Protein AF-A0A530YYL8-F1 (afdb_monomer)

Radius of gyration: 26.64 Å; Cα contacts (8 Å, |Δi|>4): 121; chains: 1; bounding box: 96×26×37 Å

Secondary structure (DSSP, 8-state):
------------SSSSSHHHHHHHHTT---HHHHHHHHHHHHHHHHHHHHHHHS-HHHHHHHHHHHHHHHHHHS-TTTSPPP--GGGGTTTS-HHHHHHHHHHHHHHHHTHHHHHHHHHTTSS-HHHHHHHHHHHSTTS-HHHHHHHHHHHHHH--

Structure (mmCIF, N/CA/C/O backbone):
data_AF-A0A530YYL8-F1
#
_entry.id   AF-A0A530YYL8-F1
#
loop_
_atom_site.group_PDB
_atom_site.id
_atom_site.type_symbol
_atom_site.label_atom_id
_atom_site.label_alt_id
_atom_site.label_comp_id
_atom_site.label_asym_id
_atom_site.label_entity_id
_atom_site.label_seq_id
_atom_site.pdbx_PDB_ins_code
_atom_site.Cartn_x
_atom_site.Cartn_y
_atom_site.Cartn_z
_atom_site.occupancy
_atom_site.B_iso_or_equiv
_atom_site.auth_seq_id
_atom_site.auth_comp_id
_atom_site.auth_asym_id
_atom_site.auth_atom_id
_atom_site.pdbx_PDB_model_num
ATOM 1 N N . MET A 1 1 ? -76.621 -14.201 10.740 1.00 34.31 1 MET A N 1
ATOM 2 C CA . MET A 1 1 ? -77.167 -15.247 9.847 1.00 34.31 1 MET A CA 1
ATOM 3 C C . MET A 1 1 ? -77.050 -14.742 8.416 1.00 34.31 1 MET A C 1
ATOM 5 O O . MET A 1 1 ? -77.541 -13.658 8.154 1.00 34.31 1 MET A O 1
ATOM 9 N N . LEU A 1 2 ? -76.140 -15.350 7.640 1.00 31.95 2 LEU A N 1
ATOM 10 C CA . L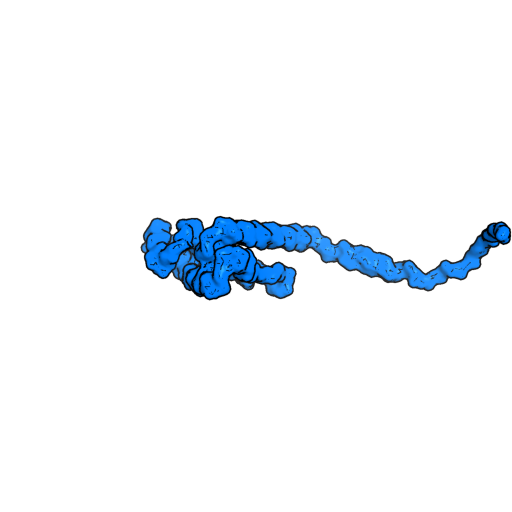EU A 1 2 ? -76.414 -16.129 6.407 1.00 31.95 2 LEU A CA 1
ATOM 11 C C . LEU A 1 2 ? -76.591 -15.216 5.170 1.00 31.95 2 LEU A C 1
ATOM 13 O O . LEU A 1 2 ? -77.602 -14.542 5.075 1.00 31.95 2 LEU A O 1
ATOM 17 N N . VAL A 1 3 ? -75.552 -14.935 4.365 1.00 32.12 3 VAL A N 1
ATOM 18 C CA . VAL A 1 3 ? -74.809 -15.757 3.366 1.00 32.12 3 VAL A CA 1
ATOM 19 C C . VAL A 1 3 ? -75.484 -15.795 1.980 1.00 32.12 3 VAL A C 1
ATOM 21 O O . VAL A 1 3 ? -76.662 -16.104 1.869 1.00 32.12 3 VAL A O 1
ATOM 24 N N . ASN A 1 4 ? -74.628 -15.596 0.965 1.00 32.34 4 ASN A N 1
ATOM 25 C CA . ASN A 1 4 ? -74.726 -15.829 -0.488 1.00 32.34 4 ASN A CA 1
ATOM 26 C C . ASN A 1 4 ? -75.408 -14.759 -1.357 1.00 32.34 4 ASN A C 1
ATOM 28 O O . ASN A 1 4 ? -76.562 -14.434 -1.132 1.00 32.34 4 ASN A O 1
ATOM 32 N N . ALA A 1 5 ? -74.757 -14.099 -2.327 1.00 35.56 5 ALA A N 1
ATOM 33 C CA . ALA A 1 5 ? -73.710 -14.415 -3.329 1.00 35.56 5 ALA A CA 1
ATOM 34 C C . ALA A 1 5 ? -74.276 -14.665 -4.736 1.00 35.56 5 ALA A C 1
ATOM 36 O O . ALA A 1 5 ? -75.276 -15.359 -4.900 1.00 35.56 5 ALA A O 1
ATOM 37 N N . SER A 1 6 ? -73.485 -14.197 -5.715 1.00 33.34 6 SER A N 1
ATOM 38 C CA . SER A 1 6 ? -73.509 -14.421 -7.179 1.00 33.34 6 SER A CA 1
ATOM 39 C C . SER A 1 6 ? -74.182 -13.304 -7.996 1.00 33.34 6 SER A C 1
ATOM 41 O O . SER A 1 6 ? -75.282 -12.897 -7.659 1.00 33.34 6 SER A O 1
ATOM 43 N N . ALA A 1 7 ? -73.666 -12.786 -9.117 1.00 35.22 7 ALA A N 1
ATOM 44 C CA . ALA A 1 7 ? -72.354 -12.791 -9.781 1.00 35.22 7 ALA A CA 1
ATOM 45 C C . ALA A 1 7 ? -72.444 -11.840 -11.014 1.00 35.22 7 ALA A C 1
ATOM 47 O O . ALA A 1 7 ? -73.347 -12.044 -11.812 1.00 35.22 7 ALA A O 1
ATOM 48 N N . HIS A 1 8 ? -71.512 -10.868 -11.139 1.00 33.84 8 HIS A N 1
ATOM 49 C CA . HIS A 1 8 ? -70.853 -10.246 -12.335 1.00 33.84 8 HIS A CA 1
ATOM 50 C C . HIS A 1 8 ? -71.626 -9.834 -13.628 1.00 33.84 8 HIS A C 1
ATOM 52 O O . HIS A 1 8 ? -72.731 -10.307 -13.845 1.00 33.84 8 HIS A O 1
ATOM 58 N N . PRO A 1 9 ? -71.033 -9.061 -14.589 1.00 49.22 9 PRO A N 1
ATOM 59 C CA . PRO A 1 9 ? -69.783 -8.258 -14.636 1.00 49.22 9 PRO A CA 1
ATOM 60 C C . PRO A 1 9 ? -70.041 -6.784 -15.099 1.00 49.22 9 PRO A C 1
ATOM 62 O O . PRO A 1 9 ? -71.132 -6.444 -15.526 1.00 49.22 9 PRO A O 1
ATOM 65 N N . LEU A 1 10 ? -69.132 -5.806 -14.991 1.00 33.28 10 LEU A N 1
ATOM 66 C CA . LEU A 1 10 ? -68.110 -5.466 -15.997 1.00 33.28 10 LEU A CA 1
ATOM 67 C C . LEU A 1 10 ? -67.302 -4.253 -15.483 1.00 33.28 10 LEU A C 1
ATOM 69 O O . LEU A 1 10 ? -67.787 -3.126 -15.479 1.00 33.28 10 LEU A O 1
ATOM 73 N N . LEU A 1 11 ? -66.049 -4.477 -15.092 1.00 36.59 11 LEU A N 1
ATOM 74 C CA . LEU A 1 11 ? -65.019 -3.440 -15.020 1.00 36.59 11 LEU A CA 1
ATOM 75 C C . LEU A 1 11 ? -63.894 -3.903 -15.939 1.00 36.59 11 LEU A C 1
ATOM 77 O O . LEU A 1 11 ? -63.225 -4.893 -15.648 1.00 36.59 11 LEU A O 1
ATOM 81 N N . TYR A 1 12 ? -63.705 -3.222 -17.065 1.00 37.28 12 TYR A N 1
ATOM 82 C CA . TYR A 1 12 ? -62.573 -3.469 -17.946 1.00 37.28 12 TYR A CA 1
ATOM 83 C C . TYR A 1 12 ? -61.942 -2.145 -18.347 1.00 37.28 12 TYR A C 1
ATOM 85 O O . TYR A 1 12 ? -62.586 -1.291 -18.945 1.00 37.28 12 TYR A O 1
ATOM 93 N N . GLY A 1 13 ? -60.646 -2.036 -18.057 1.00 40.47 13 GLY A N 1
ATOM 94 C CA . GLY A 1 13 ? -59.756 -1.197 -18.845 1.00 40.47 13 GLY A CA 1
ATOM 95 C C . GLY A 1 13 ? -59.093 -0.043 -18.116 1.00 40.47 13 GLY A C 1
ATOM 96 O O . GLY A 1 13 ? -59.232 1.066 -18.583 1.00 40.47 13 GLY A O 1
ATOM 97 N N . HIS A 1 14 ? -58.306 -0.278 -17.057 1.00 42.19 14 HIS A N 1
ATOM 98 C CA . HIS A 1 14 ? -57.199 0.646 -16.724 1.00 42.19 14 HIS A CA 1
ATOM 99 C C . HIS A 1 14 ? -56.005 0.029 -15.967 1.00 42.19 14 HIS A C 1
ATOM 101 O O . HIS A 1 14 ? -55.072 0.744 -15.617 1.00 42.19 14 HIS A O 1
ATOM 107 N N . HIS A 1 15 ? -55.946 -1.297 -15.782 1.00 41.91 15 HIS A N 1
ATOM 108 C CA . HIS A 1 15 ? -54.938 -1.940 -14.921 1.00 41.91 15 HIS A CA 1
ATOM 109 C C . HIS A 1 15 ? -53.854 -2.765 -15.645 1.00 41.91 15 HIS A C 1
ATOM 111 O O . HIS A 1 15 ? -53.248 -3.636 -15.038 1.00 41.91 15 HIS A O 1
ATOM 117 N N . ARG A 1 16 ? -53.569 -2.518 -16.934 1.00 44.41 16 ARG A N 1
ATOM 118 C CA . ARG A 1 16 ? -52.515 -3.261 -17.677 1.00 44.41 16 ARG A CA 1
ATOM 119 C C . ARG A 1 16 ? -51.327 -2.428 -18.173 1.00 44.41 16 ARG A C 1
ATOM 121 O O . ARG A 1 16 ? -50.537 -2.925 -18.967 1.00 44.41 16 ARG A O 1
ATOM 128 N N . ARG A 1 17 ? -51.169 -1.173 -17.737 1.00 43.34 17 ARG A N 1
ATOM 129 C CA . ARG A 1 17 ? -50.015 -0.340 -18.150 1.00 43.34 17 ARG A CA 1
ATOM 130 C C . ARG A 1 17 ? -48.892 -0.224 -17.120 1.00 43.34 17 ARG A C 1
ATOM 132 O O . ARG A 1 17 ? -47.782 0.107 -17.512 1.00 43.34 17 ARG A O 1
ATOM 139 N N . ILE A 1 18 ? -49.140 -0.533 -15.848 1.00 43.75 18 ILE A N 1
ATOM 140 C CA . ILE A 1 18 ? -48.124 -0.362 -14.797 1.00 43.75 18 ILE A CA 1
ATOM 141 C C . ILE A 1 18 ? -47.231 -1.608 -14.668 1.00 43.75 18 ILE A C 1
ATOM 143 O O . ILE A 1 18 ? -46.015 -1.470 -14.597 1.00 43.75 18 ILE A O 1
ATOM 147 N N . GLU A 1 19 ? -47.778 -2.824 -14.777 1.00 40.44 19 GLU A N 1
ATOM 148 C CA . GLU A 1 19 ? -46.968 -4.052 -14.642 1.00 40.44 19 GLU A CA 1
ATOM 149 C C . GLU A 1 19 ? -45.978 -4.270 -15.797 1.00 40.44 19 GLU A C 1
ATOM 151 O O . GLU A 1 19 ? -44.876 -4.778 -15.589 1.00 40.44 19 GLU A O 1
ATOM 156 N N . ALA A 1 20 ? -46.319 -3.825 -17.011 1.00 43.38 20 ALA A N 1
ATOM 157 C CA . ALA A 1 20 ? -45.419 -3.911 -18.162 1.00 43.38 20 ALA A CA 1
ATOM 158 C C . ALA A 1 20 ? -44.201 -2.979 -18.026 1.00 43.38 20 ALA A C 1
ATOM 160 O O . ALA A 1 20 ? -43.120 -3.307 -18.512 1.00 43.38 20 ALA A O 1
ATOM 161 N N . PHE A 1 21 ? -44.348 -1.851 -17.322 1.00 39.00 21 PHE A N 1
ATOM 162 C CA . PHE A 1 21 ? -43.247 -0.919 -17.076 1.00 39.00 21 PHE A CA 1
ATOM 163 C C . PHE A 1 21 ? -42.299 -1.458 -15.993 1.00 39.00 21 PHE A C 1
ATOM 165 O O . PHE A 1 21 ? -41.080 -1.405 -16.144 1.00 39.00 21 PHE A O 1
ATOM 172 N N . SER A 1 22 ? -42.843 -2.097 -14.952 1.00 45.25 22 SER A N 1
ATOM 173 C CA . SER A 1 22 ? -42.057 -2.768 -13.905 1.00 45.25 22 SER A CA 1
ATOM 174 C C . SER A 1 22 ? -41.273 -3.985 -14.423 1.00 45.25 22 SER A C 1
ATOM 176 O O . SER A 1 22 ? -40.186 -4.280 -13.927 1.00 45.25 22 SER A O 1
ATOM 178 N N . LEU A 1 23 ? -41.798 -4.680 -15.439 1.00 41.16 23 LEU A N 1
ATOM 179 C CA . LEU A 1 23 ? -41.142 -5.820 -16.097 1.00 41.16 23 LEU A CA 1
ATOM 180 C C . LEU A 1 23 ? -40.099 -5.419 -17.151 1.00 41.16 23 LEU A C 1
ATOM 182 O O . LEU A 1 23 ? -39.236 -6.237 -17.468 1.00 41.16 23 LEU A O 1
ATOM 186 N N . TRP A 1 24 ? -40.157 -4.194 -17.683 1.00 44.69 24 TRP A N 1
ATOM 187 C CA . TRP A 1 24 ? -39.137 -3.663 -18.595 1.00 44.69 24 TRP A CA 1
ATOM 188 C C . TRP A 1 24 ? -37.934 -3.096 -17.830 1.00 44.69 24 TRP A C 1
ATOM 190 O O . TRP A 1 24 ? -36.797 -3.377 -18.197 1.00 44.69 24 TRP A O 1
ATOM 200 N N . VAL A 1 25 ? -38.165 -2.430 -16.691 1.00 44.97 25 VAL A N 1
ATOM 201 C CA . VAL A 1 25 ? -37.084 -1.944 -15.808 1.00 44.97 25 VAL A CA 1
ATOM 202 C C . VAL A 1 25 ? -36.244 -3.097 -15.230 1.00 44.97 25 VAL A C 1
ATOM 204 O O . VAL A 1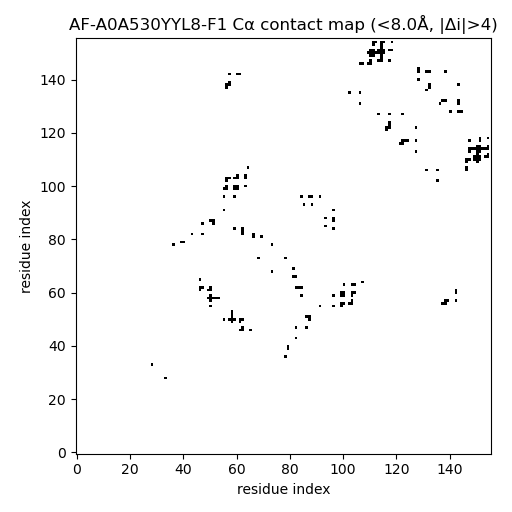 25 ? -35.040 -2.944 -15.060 1.00 44.97 25 VAL A O 1
ATOM 207 N N . ARG A 1 26 ? -36.823 -4.289 -15.014 1.00 46.28 26 ARG A N 1
ATOM 208 C CA . ARG A 1 26 ? -36.064 -5.496 -14.613 1.00 46.28 26 ARG A CA 1
ATOM 209 C C . ARG A 1 26 ? -35.338 -6.213 -15.756 1.00 46.28 26 ARG A C 1
ATOM 211 O O . ARG A 1 26 ? -34.554 -7.114 -15.490 1.00 46.28 26 ARG A O 1
ATOM 218 N N . ARG A 1 27 ? -35.605 -5.861 -17.017 1.00 42.31 27 ARG A N 1
ATOM 219 C CA . ARG A 1 27 ? -35.023 -6.518 -18.203 1.00 42.31 27 ARG A CA 1
ATOM 220 C C . ARG A 1 27 ? -33.867 -5.736 -18.836 1.00 42.31 27 ARG A C 1
ATOM 222 O O . ARG A 1 27 ? -33.436 -6.083 -19.929 1.00 42.31 27 ARG A O 1
ATOM 229 N N . GLY A 1 28 ? -33.391 -4.696 -18.150 1.00 42.47 28 GLY A N 1
ATOM 230 C CA . GLY A 1 28 ? -32.239 -3.881 -18.542 1.00 42.47 28 GLY A CA 1
ATOM 231 C C . GLY A 1 28 ? -31.028 -4.002 -17.610 1.00 42.47 28 GLY A C 1
ATOM 232 O O . GLY A 1 28 ? -30.092 -3.225 -17.765 1.00 42.47 28 GLY A O 1
ATOM 233 N N . GLN A 1 29 ? -31.032 -4.925 -16.640 1.00 48.09 29 GLN A N 1
ATOM 234 C CA . GLN A 1 29 ? -29.814 -5.260 -15.899 1.00 48.09 29 GLN A CA 1
ATOM 235 C C . GLN A 1 29 ? -28.988 -6.219 -16.747 1.00 48.09 29 GLN A C 1
ATOM 237 O O . GLN A 1 29 ? -29.339 -7.383 -16.927 1.00 48.09 29 GLN A O 1
ATOM 242 N N . ASP A 1 30 ? -27.927 -5.675 -17.330 1.00 50.59 30 ASP A N 1
ATOM 243 C CA . ASP A 1 30 ? -26.917 -6.441 -18.039 1.00 50.59 30 ASP A CA 1
ATOM 244 C C . ASP A 1 30 ? -26.242 -7.389 -17.027 1.00 50.59 30 ASP A C 1
ATOM 246 O O . ASP A 1 30 ? -25.646 -6.902 -16.061 1.00 50.59 30 ASP A O 1
ATOM 250 N N . PRO A 1 31 ? -26.337 -8.722 -17.188 1.00 54.91 31 PRO A N 1
ATOM 251 C CA . PRO A 1 31 ? -25.774 -9.680 -16.233 1.00 54.91 31 PRO A CA 1
ATOM 252 C C . PRO A 1 31 ? -24.266 -9.480 -16.017 1.00 54.91 31 PRO A C 1
ATOM 254 O O . PRO A 1 31 ? -23.755 -9.764 -14.937 1.00 54.91 31 PRO A O 1
ATOM 257 N N . MET A 1 32 ? -23.555 -8.897 -16.991 1.00 56.41 32 MET A N 1
ATOM 258 C CA . MET A 1 32 ? -22.144 -8.545 -16.823 1.00 56.41 32 MET A CA 1
ATOM 259 C C . MET A 1 32 ? -21.906 -7.408 -15.814 1.00 56.41 32 MET A C 1
ATOM 261 O O . MET A 1 32 ? -20.828 -7.338 -15.224 1.00 56.41 32 MET A O 1
ATOM 265 N N . ILE A 1 33 ? -22.871 -6.504 -15.603 1.00 60.47 33 ILE A N 1
ATOM 266 C CA . 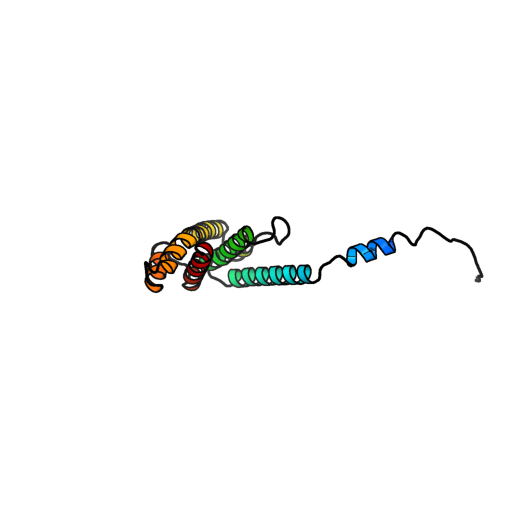ILE A 1 33 ? -22.759 -5.412 -14.621 1.00 60.47 33 ILE A CA 1
ATOM 267 C C . ILE A 1 33 ? -22.919 -5.960 -13.199 1.00 60.47 33 ILE A C 1
ATOM 269 O O . ILE A 1 33 ? -22.126 -5.603 -12.324 1.00 60.47 33 ILE A O 1
ATOM 273 N N . ASP A 1 34 ? -23.878 -6.864 -12.983 1.00 64.25 34 ASP A N 1
ATOM 274 C CA . ASP A 1 34 ? -24.105 -7.487 -11.674 1.00 64.25 34 ASP A CA 1
ATOM 275 C C . ASP A 1 34 ? -22.890 -8.332 -11.237 1.00 64.25 34 ASP A C 1
ATOM 277 O O . ASP A 1 34 ? -22.468 -8.250 -10.080 1.00 64.25 34 ASP A O 1
ATOM 281 N N . ASP A 1 35 ? -22.248 -9.054 -12.163 1.00 72.69 35 ASP A N 1
ATOM 282 C CA . ASP A 1 35 ? -21.027 -9.826 -11.887 1.00 72.69 35 ASP A CA 1
ATOM 283 C C . ASP A 1 35 ? -19.837 -8.929 -11.503 1.00 72.69 35 ASP A C 1
ATOM 285 O O . ASP A 1 35 ? -19.084 -9.224 -10.569 1.00 72.69 35 ASP A O 1
ATOM 289 N N . VAL A 1 36 ? -19.663 -7.793 -12.185 1.00 70.62 36 VAL A N 1
ATOM 290 C CA . VAL A 1 36 ? -18.582 -6.840 -11.886 1.00 70.62 36 VAL A CA 1
ATOM 291 C C . VAL A 1 36 ? -18.787 -6.172 -10.525 1.00 70.62 36 VAL A C 1
ATOM 293 O O . VAL A 1 36 ? -17.822 -6.018 -9.770 1.00 70.62 36 VAL A O 1
ATOM 296 N N . GLU A 1 37 ? -20.019 -5.809 -10.170 1.00 72.31 37 GLU A N 1
ATOM 297 C CA . GLU A 1 37 ? -20.335 -5.242 -8.853 1.00 72.31 37 GLU A CA 1
ATOM 298 C C . GLU A 1 37 ? -20.189 -6.271 -7.724 1.00 72.31 37 GLU A C 1
ATOM 300 O O . GLU A 1 37 ? -19.678 -5.942 -6.644 1.00 72.31 37 GLU A O 1
ATOM 305 N N . GLN A 1 38 ? -20.527 -7.541 -7.969 1.00 75.62 38 GLN A N 1
ATOM 306 C CA . GLN A 1 38 ? -20.252 -8.626 -7.025 1.00 75.62 38 GLN A CA 1
ATOM 307 C C . GLN A 1 38 ? -18.747 -8.820 -6.809 1.00 75.62 38 GLN A C 1
ATOM 309 O O . GLN A 1 38 ? -18.294 -8.886 -5.663 1.00 75.62 38 GLN A O 1
ATOM 314 N N . LEU A 1 39 ? -17.950 -8.836 -7.882 1.00 78.31 39 LEU A N 1
ATOM 315 C CA . LEU A 1 39 ? -16.491 -8.946 -7.798 1.00 78.31 39 LEU A CA 1
ATOM 316 C C . LEU A 1 39 ? -15.864 -7.761 -7.052 1.00 78.31 39 LEU A C 1
ATOM 318 O O . LEU A 1 39 ? -14.988 -7.957 -6.206 1.00 78.31 39 LEU A O 1
ATOM 322 N N . ARG A 1 40 ? -16.332 -6.532 -7.306 1.00 75.75 40 ARG A N 1
ATOM 323 C CA . ARG A 1 40 ? -15.902 -5.323 -6.578 1.00 75.75 40 ARG A CA 1
ATOM 324 C C . ARG A 1 40 ? -16.248 -5.409 -5.097 1.00 75.75 40 ARG A C 1
ATOM 326 O O . ARG A 1 40 ? -15.397 -5.130 -4.252 1.00 75.75 40 ARG A O 1
ATOM 333 N N . THR A 1 41 ? -17.464 -5.839 -4.777 1.00 80.88 41 THR A N 1
ATOM 334 C CA . THR A 1 41 ? -17.918 -6.027 -3.394 1.00 80.88 41 THR A CA 1
ATOM 335 C C . THR A 1 41 ? -17.076 -7.077 -2.668 1.00 80.88 41 THR A C 1
ATOM 337 O O . THR A 1 41 ? -16.609 -6.831 -1.552 1.00 80.88 41 THR A O 1
ATOM 340 N N . ALA A 1 42 ? -16.805 -8.214 -3.313 1.00 84.38 42 ALA A N 1
ATOM 341 C CA . ALA A 1 42 ? -15.963 -9.275 -2.768 1.00 84.38 42 ALA A CA 1
ATOM 342 C C . ALA A 1 42 ? -14.512 -8.812 -2.559 1.00 84.38 42 ALA A C 1
ATOM 344 O O . ALA A 1 42 ? -13.933 -9.041 -1.494 1.00 84.38 42 ALA A O 1
ATOM 345 N N . ALA A 1 43 ? -13.934 -8.097 -3.530 1.00 83.69 43 ALA A N 1
ATOM 346 C CA . ALA A 1 43 ? -12.597 -7.519 -3.415 1.00 83.69 43 ALA A CA 1
ATOM 347 C C . ALA A 1 43 ? -12.516 -6.513 -2.257 1.00 83.69 43 ALA A C 1
ATOM 349 O O . ALA A 1 43 ? -11.580 -6.557 -1.457 1.00 83.69 43 ALA A O 1
ATOM 350 N N . ARG A 1 44 ? -13.530 -5.654 -2.109 1.00 87.31 44 ARG A N 1
ATOM 351 C CA . ARG A 1 44 ? -13.634 -4.700 -1.001 1.00 87.31 44 ARG A CA 1
ATOM 352 C C . ARG A 1 44 ? -13.695 -5.411 0.351 1.00 87.31 44 ARG A C 1
ATOM 354 O O . ARG A 1 44 ? -12.953 -5.053 1.264 1.00 87.31 44 ARG A O 1
ATOM 361 N N . ALA A 1 45 ? -14.555 -6.421 0.484 1.00 88.50 45 ALA A N 1
ATOM 362 C CA . ALA A 1 45 ? -14.678 -7.211 1.709 1.00 88.50 45 ALA A CA 1
ATOM 363 C C . ALA A 1 45 ? -13.361 -7.916 2.062 1.00 88.50 45 ALA A C 1
ATOM 365 O O . ALA A 1 45 ? -12.947 -7.907 3.221 1.00 88.50 45 ALA A O 1
ATOM 366 N N . LYS A 1 46 ? -12.660 -8.453 1.058 1.00 90.69 46 LYS A N 1
ATOM 367 C CA . LYS A 1 46 ? -11.334 -9.050 1.228 1.00 90.69 46 LYS A CA 1
ATOM 368 C C . LYS A 1 46 ? -10.321 -8.040 1.768 1.00 90.69 46 LYS A C 1
ATOM 370 O O . LYS A 1 46 ? -9.666 -8.336 2.762 1.00 90.69 46 LYS A O 1
ATOM 375 N N . VAL A 1 47 ? -10.236 -6.839 1.188 1.00 92.31 47 VAL A N 1
ATOM 376 C CA . VAL A 1 47 ? -9.315 -5.788 1.665 1.00 92.31 47 VAL A CA 1
ATOM 377 C C . VAL A 1 47 ? -9.629 -5.380 3.104 1.00 92.31 47 VAL A C 1
ATOM 379 O O . VAL A 1 47 ? -8.710 -5.253 3.908 1.00 92.31 47 VAL A O 1
ATOM 382 N N . VAL A 1 48 ? -10.908 -5.221 3.462 1.00 92.31 48 VAL A N 1
ATOM 383 C CA . VAL A 1 48 ? -11.304 -4.905 4.846 1.00 92.31 48 VAL A CA 1
ATOM 384 C C . VAL A 1 48 ? -10.878 -6.015 5.808 1.00 92.31 48 VAL A C 1
ATOM 386 O O . VAL A 1 48 ? -10.312 -5.725 6.862 1.00 92.31 48 VAL A O 1
ATOM 389 N N . THR A 1 49 ? -11.112 -7.277 5.450 1.00 93.44 49 THR A N 1
ATOM 390 C CA . THR A 1 49 ? -10.722 -8.431 6.271 1.00 93.44 49 THR A CA 1
ATOM 391 C C . THR A 1 49 ? -9.206 -8.536 6.424 1.00 93.44 49 THR A C 1
ATOM 393 O O . THR A 1 49 ? -8.717 -8.739 7.533 1.00 93.44 49 THR A O 1
ATOM 396 N N . GL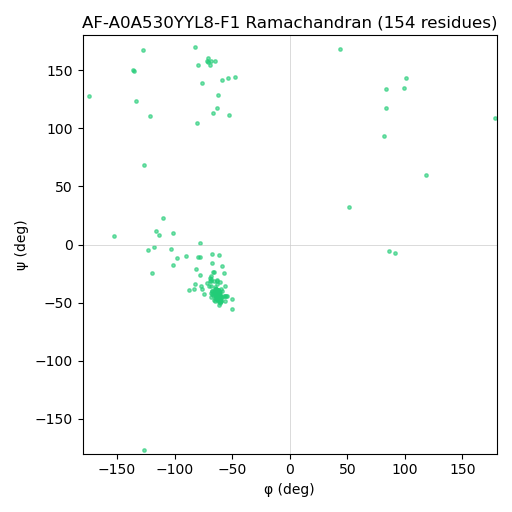U A 1 50 ? -8.440 -8.359 5.347 1.00 91.94 50 GLU A N 1
ATOM 397 C CA . GLU A 1 50 ? -6.974 -8.363 5.411 1.00 91.94 50 GLU A CA 1
ATOM 398 C C . GLU A 1 50 ? -6.453 -7.212 6.280 1.00 91.94 50 GLU A C 1
ATOM 400 O O . GLU A 1 50 ? -5.642 -7.437 7.179 1.00 91.94 50 GLU A O 1
ATOM 405 N N . ALA A 1 51 ? -6.970 -5.996 6.087 1.00 92.94 51 ALA A N 1
ATOM 406 C CA . ALA A 1 51 ? -6.560 -4.827 6.858 1.00 92.94 51 ALA A CA 1
ATOM 407 C C . ALA A 1 51 ? -6.867 -4.985 8.356 1.00 92.94 51 ALA A C 1
ATOM 409 O O . ALA A 1 51 ? -6.037 -4.655 9.201 1.00 92.94 51 ALA A O 1
ATOM 410 N N . ARG A 1 52 ? -8.023 -5.561 8.703 1.00 92.69 52 ARG A N 1
ATOM 411 C CA . ARG A 1 52 ? -8.393 -5.826 10.101 1.00 92.69 52 ARG A CA 1
ATOM 412 C C . ARG A 1 52 ? -7.505 -6.845 10.797 1.00 92.69 52 ARG A C 1
ATOM 414 O O . ARG A 1 52 ? -7.412 -6.784 12.017 1.00 92.69 52 ARG A O 1
ATOM 421 N N . ASN A 1 53 ? -6.841 -7.732 10.063 1.00 93.12 53 ASN A N 1
ATOM 422 C CA . ASN A 1 53 ? -5.928 -8.730 10.627 1.00 93.12 53 ASN A CA 1
ATOM 423 C C . ASN A 1 53 ? -4.451 -8.311 10.546 1.00 93.12 53 ASN A C 1
ATOM 425 O O . ASN A 1 53 ? -3.594 -8.918 11.185 1.00 93.12 53 ASN A O 1
ATOM 429 N N . ALA A 1 54 ? -4.141 -7.258 9.791 1.00 94.25 54 ALA A N 1
ATOM 430 C CA . ALA A 1 54 ? -2.782 -6.775 9.606 1.00 94.25 54 ALA A CA 1
ATOM 431 C C . ALA A 1 54 ? -2.300 -5.875 10.761 1.00 94.25 54 ALA A C 1
ATOM 433 O O . ALA A 1 54 ? -3.061 -5.448 11.643 1.00 94.25 54 ALA A O 1
ATOM 434 N N . LYS A 1 55 ? -0.996 -5.576 10.746 1.00 96.44 55 LYS A N 1
ATOM 435 C CA . LYS A 1 55 ? -0.403 -4.485 11.534 1.00 96.44 55 LYS A CA 1
ATOM 436 C C . LYS A 1 55 ? -0.868 -3.143 10.963 1.00 96.44 55 LYS A C 1
ATOM 438 O O . LYS A 1 55 ? -1.159 -3.051 9.778 1.00 96.44 55 LYS A O 1
ATOM 443 N N . LEU A 1 56 ? -0.897 -2.098 11.790 1.00 96.94 56 LEU A N 1
ATOM 444 C CA . LEU A 1 56 ? -1.474 -0.795 11.437 1.00 96.94 56 LEU A CA 1
ATOM 445 C C . LEU A 1 56 ? -0.971 -0.217 10.100 1.00 96.94 56 LEU A C 1
ATOM 447 O O . LEU A 1 56 ? -1.778 0.246 9.298 1.00 96.94 56 LEU A O 1
ATOM 451 N N . LEU A 1 57 ? 0.343 -0.237 9.855 1.00 97.31 57 LEU A N 1
ATOM 452 C CA . LEU A 1 57 ? 0.921 0.316 8.625 1.00 97.31 57 LEU A CA 1
ATOM 453 C C . LEU A 1 57 ? 0.490 -0.478 7.389 1.00 97.31 57 LEU A C 1
ATOM 455 O O . LEU A 1 57 ? -0.005 0.108 6.430 1.00 97.31 57 LEU A O 1
ATOM 459 N N . ASP A 1 58 ? 0.592 -1.802 7.448 1.00 97.12 58 ASP A N 1
ATOM 460 C CA . ASP A 1 58 ? 0.161 -2.701 6.377 1.00 97.12 58 ASP A CA 1
ATOM 461 C C . ASP A 1 58 ? -1.351 -2.596 6.119 1.00 97.12 58 ASP A C 1
ATOM 463 O O . ASP A 1 58 ? -1.794 -2.570 4.971 1.00 97.12 58 ASP A O 1
ATOM 467 N N . ALA A 1 59 ? -2.150 -2.467 7.183 1.00 96.75 59 ALA A N 1
ATOM 468 C CA . ALA A 1 59 ? -3.592 -2.260 7.106 1.00 96.75 59 ALA A CA 1
ATOM 469 C C . ALA A 1 59 ? -3.937 -0.950 6.384 1.00 96.75 59 ALA A C 1
ATOM 471 O O . ALA A 1 59 ? -4.766 -0.932 5.470 1.00 96.75 59 ALA A O 1
ATOM 472 N N . ALA A 1 60 ? -3.275 0.146 6.766 1.00 96.88 60 ALA A N 1
ATOM 473 C CA . ALA A 1 60 ? -3.440 1.436 6.113 1.00 96.88 60 ALA A CA 1
ATOM 474 C C . ALA A 1 60 ? -2.984 1.381 4.647 1.00 96.88 60 ALA A C 1
ATOM 476 O O . ALA A 1 60 ? -3.684 1.898 3.778 1.00 96.88 60 ALA A O 1
ATOM 477 N N . PHE A 1 61 ? -1.862 0.718 4.355 1.00 96.81 61 PHE A N 1
ATOM 478 C CA . PHE A 1 61 ? -1.364 0.545 2.992 1.00 96.81 61 PHE A CA 1
ATOM 479 C C . PHE A 1 61 ? -2.354 -0.211 2.106 1.00 96.81 61 PHE A C 1
ATOM 481 O O . PHE A 1 61 ? -2.694 0.287 1.035 1.00 96.81 61 PHE A O 1
ATOM 488 N N . ALA A 1 62 ? -2.878 -1.351 2.562 1.00 95.38 62 ALA A N 1
ATOM 489 C CA . ALA A 1 62 ? -3.848 -2.139 1.803 1.00 95.38 62 ALA A CA 1
ATOM 490 C C . ALA A 1 62 ? -5.096 -1.315 1.435 1.00 95.38 62 ALA A C 1
ATOM 492 O O . ALA A 1 62 ? -5.533 -1.315 0.283 1.00 95.38 62 ALA A O 1
ATOM 493 N N . ILE A 1 63 ? -5.629 -0.548 2.394 1.00 94.69 63 ILE A N 1
ATOM 494 C CA . ILE A 1 63 ? -6.787 0.330 2.177 1.00 94.69 63 ILE A CA 1
ATOM 495 C C . ILE A 1 63 ? -6.452 1.457 1.189 1.00 94.69 63 ILE A C 1
ATOM 497 O O . ILE A 1 63 ? -7.212 1.705 0.251 1.00 94.69 63 ILE A O 1
ATOM 501 N N . VAL A 1 64 ? -5.326 2.153 1.376 1.00 93.81 64 VAL A N 1
ATOM 502 C CA . VAL A 1 64 ? -4.949 3.291 0.522 1.00 93.81 64 VAL A CA 1
ATOM 503 C C . VAL A 1 64 ? -4.607 2.830 -0.898 1.00 93.81 64 VAL A C 1
ATOM 505 O O . VAL A 1 64 ? -5.048 3.471 -1.850 1.00 93.81 64 VAL A O 1
ATOM 508 N N . SER A 1 65 ? -3.883 1.720 -1.062 1.00 91.00 65 SER A N 1
ATOM 509 C CA . SER A 1 65 ? -3.524 1.165 -2.375 1.00 91.00 65 SER A CA 1
ATOM 510 C C . SER A 1 65 ? -4.767 0.726 -3.151 1.00 91.00 65 SER A C 1
ATOM 512 O O . SER A 1 65 ? -4.925 1.090 -4.323 1.00 91.00 65 SER A O 1
ATOM 514 N N . HIS A 1 66 ? -5.705 0.040 -2.485 1.00 90.19 66 HIS A N 1
ATOM 515 C CA . HIS A 1 66 ? -6.982 -0.336 -3.085 1.00 90.19 66 HIS A CA 1
ATOM 516 C C . HIS A 1 66 ? -7.782 0.893 -3.530 1.00 90.19 66 HIS A C 1
ATOM 518 O O . HIS A 1 66 ? -8.199 0.970 -4.685 1.00 90.19 66 HIS A O 1
ATOM 524 N N . ASN A 1 67 ? -7.942 1.885 -2.648 1.00 89.69 67 ASN A N 1
ATOM 525 C CA . ASN A 1 67 ? -8.674 3.111 -2.965 1.00 89.69 67 ASN A CA 1
ATOM 526 C C . ASN A 1 67 ? -8.019 3.899 -4.112 1.00 89.69 67 ASN A C 1
ATOM 528 O O . ASN A 1 67 ? -8.728 4.419 -4.966 1.00 89.69 67 ASN A O 1
ATOM 532 N N . SER A 1 68 ? -6.684 3.968 -4.152 1.00 85.38 68 SER A N 1
ATOM 533 C CA . SER A 1 68 ? -5.930 4.634 -5.224 1.00 85.38 68 SER A CA 1
ATOM 534 C C . SER A 1 68 ? -6.148 3.948 -6.576 1.00 85.38 68 SER A C 1
ATOM 536 O O . SER A 1 68 ? -6.479 4.595 -7.570 1.00 85.38 68 SER A O 1
ATOM 538 N N . SER A 1 69 ? -6.054 2.616 -6.602 1.00 79.94 69 SER A N 1
ATOM 539 C CA . SER A 1 69 ? -6.310 1.821 -7.807 1.00 79.94 69 SER A CA 1
ATOM 540 C C . SER A 1 69 ? -7.756 1.981 -8.281 1.00 79.94 69 SER A C 1
ATOM 542 O O . SER A 1 69 ? -8.014 2.154 -9.470 1.00 79.94 69 SER A O 1
ATOM 544 N N . TYR A 1 70 ? -8.704 1.994 -7.344 1.00 75.25 70 TYR A N 1
ATOM 545 C CA . TYR A 1 70 ? -10.115 2.171 -7.652 1.00 75.25 70 TYR A CA 1
ATOM 546 C C . TYR A 1 70 ? -10.439 3.576 -8.178 1.00 75.25 70 TYR A C 1
ATOM 548 O O . TYR A 1 70 ? -11.193 3.706 -9.135 1.00 75.25 70 TYR A O 1
ATOM 556 N N . GLN A 1 71 ? -9.843 4.634 -7.622 1.00 74.31 71 GLN A N 1
ATOM 557 C CA . GLN A 1 71 ? -10.018 5.999 -8.137 1.00 74.31 71 GLN A CA 1
ATOM 558 C C . GLN A 1 71 ? -9.484 6.163 -9.562 1.00 74.31 71 GLN A C 1
ATOM 560 O O . GLN A 1 71 ? -10.045 6.933 -10.337 1.00 74.31 71 GLN A O 1
ATOM 565 N N . ARG A 1 72 ? -8.407 5.451 -9.909 1.00 72.12 72 ARG A N 1
ATOM 566 C CA . ARG A 1 72 ? -7.768 5.562 -11.223 1.00 72.12 72 ARG A CA 1
ATOM 567 C C . ARG A 1 72 ? -8.448 4.720 -12.307 1.00 72.12 72 ARG A C 1
ATOM 569 O O . ARG A 1 72 ? -8.456 5.139 -13.458 1.00 72.12 72 ARG A O 1
ATOM 576 N N . PHE A 1 73 ? -8.990 3.552 -11.955 1.00 68.56 73 PHE A N 1
ATOM 577 C CA . PHE A 1 73 ? -9.503 2.571 -12.927 1.00 68.56 73 PHE A CA 1
ATOM 578 C C . PHE A 1 73 ? -10.979 2.184 -12.728 1.00 68.56 73 PHE A C 1
ATOM 580 O O . PHE A 1 73 ? -11.533 1.425 -13.522 1.00 68.56 73 PHE A O 1
ATOM 587 N N . GLY A 1 74 ? -11.630 2.665 -11.668 1.00 62.22 74 GLY A N 1
ATOM 588 C CA . GLY A 1 74 ? -13.063 2.484 -11.445 1.00 62.22 74 GLY A CA 1
ATOM 589 C C . GLY A 1 74 ? -13.897 3.310 -12.427 1.00 62.22 74 GLY A C 1
ATOM 590 O O . GLY A 1 74 ? -13.438 4.318 -12.961 1.00 62.22 74 GLY A O 1
ATOM 591 N N . ARG A 1 75 ? -15.150 2.898 -12.665 1.00 62.31 75 ARG A N 1
ATOM 592 C CA . ARG A 1 75 ? -16.089 3.719 -13.447 1.00 62.31 75 ARG A CA 1
ATOM 593 C C . ARG A 1 75 ? -16.330 5.038 -12.708 1.00 62.31 75 ARG A C 1
ATOM 595 O O . ARG A 1 75 ? -16.655 5.022 -11.520 1.00 62.31 75 ARG A O 1
ATOM 602 N N . LEU A 1 76 ? -16.172 6.160 -13.412 1.00 53.41 76 LEU A N 1
ATOM 603 C CA . LEU A 1 76 ? -16.484 7.500 -12.910 1.00 53.41 76 LEU A CA 1
ATOM 604 C C . LEU A 1 76 ? -17.923 7.526 -12.368 1.00 53.41 76 LEU A C 1
ATOM 606 O O . LEU A 1 76 ? -18.873 7.415 -13.131 1.00 53.41 76 LEU A O 1
ATOM 610 N N . GLY A 1 77 ? -18.067 7.667 -11.048 1.00 52.75 77 GLY A N 1
ATOM 611 C CA . GLY A 1 77 ? -19.342 7.961 -10.385 1.00 52.75 77 GLY A CA 1
ATOM 612 C C . GLY A 1 77 ? -20.251 6.781 -10.017 1.00 52.75 77 GLY A C 1
ATOM 613 O O . GLY A 1 77 ? -21.240 7.022 -9.335 1.00 52.75 77 GLY A O 1
ATOM 614 N N . GLU A 1 78 ? -19.939 5.534 -10.394 1.00 60.94 78 GLU A N 1
ATOM 615 C CA . GLU A 1 78 ? -20.929 4.433 -10.325 1.00 60.94 78 GLU A CA 1
ATOM 616 C C . GLU A 1 78 ? -20.614 3.257 -9.395 1.00 60.94 78 GLU A C 1
ATOM 618 O O . GLU A 1 78 ? -21.437 2.356 -9.291 1.00 60.94 78 GLU A O 1
ATOM 623 N N . GLY A 1 79 ? -19.474 3.216 -8.704 1.00 57.50 79 GLY A N 1
ATOM 624 C CA . GLY A 1 79 ? -19.199 2.060 -7.841 1.00 57.50 79 GLY A CA 1
ATOM 625 C C . GLY A 1 79 ? -18.856 2.395 -6.394 1.00 57.50 79 GLY A C 1
ATOM 626 O O . GLY A 1 79 ? -18.937 3.556 -5.984 1.00 57.50 79 GLY A O 1
ATOM 627 N N . PRO A 1 80 ? -18.542 1.365 -5.591 1.00 63.34 80 PRO A N 1
ATOM 628 C CA . PRO A 1 80 ? -18.607 1.443 -4.142 1.00 63.34 80 PRO A CA 1
ATOM 629 C C . PRO A 1 80 ? -17.709 2.541 -3.574 1.00 63.34 80 PRO A C 1
ATOM 631 O O . PRO A 1 80 ? -16.584 2.759 -4.028 1.00 63.34 80 PRO A O 1
ATOM 634 N N . LEU A 1 81 ? -18.217 3.210 -2.535 1.00 74.56 81 LEU A N 1
ATOM 635 C CA . LEU A 1 81 ? -17.476 4.245 -1.821 1.00 74.56 81 LEU A CA 1
ATOM 636 C C . LEU A 1 81 ? -16.107 3.710 -1.358 1.00 74.56 81 LEU A C 1
ATOM 638 O O . LEU A 1 81 ? -16.024 2.549 -0.921 1.00 74.56 81 LEU A O 1
ATOM 642 N N . PRO A 1 82 ? -15.056 4.557 -1.385 1.00 84.31 82 PRO A N 1
ATOM 643 C CA . PRO A 1 82 ? -13.735 4.198 -0.889 1.00 84.31 82 PRO A CA 1
ATOM 644 C C . PRO A 1 82 ? -13.812 3.550 0.492 1.00 84.31 82 PRO A C 1
ATOM 646 O O . PRO A 1 82 ? -14.618 3.941 1.343 1.00 84.31 82 PRO A O 1
ATOM 649 N N . ILE A 1 83 ? -12.948 2.569 0.744 1.00 89.12 83 ILE A N 1
ATOM 650 C CA . ILE A 1 83 ? -12.842 1.979 2.075 1.00 89.12 83 ILE A CA 1
ATOM 651 C C . ILE A 1 83 ? -12.300 3.059 3.005 1.00 89.12 83 ILE A C 1
ATOM 653 O O . ILE A 1 83 ? -11.162 3.513 2.874 1.00 89.12 83 ILE A O 1
ATOM 657 N N . ALA A 1 84 ? -13.124 3.494 3.945 1.00 90.69 84 ALA A N 1
ATOM 658 C CA . ALA A 1 84 ? -12.702 4.459 4.936 1.00 90.69 84 ALA A CA 1
ATOM 659 C C . ALA A 1 84 ? -11.830 3.775 5.995 1.00 90.69 84 ALA A C 1
ATOM 661 O O . ALA A 1 84 ? -12.147 2.687 6.468 1.00 90.69 84 ALA A O 1
ATOM 662 N N . LEU A 1 85 ? -10.757 4.441 6.426 1.00 92.00 85 LEU A N 1
ATOM 663 C CA . LEU A 1 85 ? -9.847 3.886 7.433 1.00 92.00 85 LEU A CA 1
ATOM 664 C C . LEU A 1 85 ? -10.485 3.760 8.829 1.00 92.00 85 LEU A C 1
ATOM 666 O O . LEU A 1 85 ? -9.904 3.126 9.704 1.00 92.00 85 LEU A O 1
ATOM 670 N N . HIS A 1 86 ? -11.692 4.303 9.043 1.00 90.31 86 HIS A N 1
ATOM 671 C CA . HIS A 1 86 ? -12.417 4.141 10.307 1.00 90.31 86 HIS A CA 1
ATOM 672 C C . HIS A 1 86 ? -12.695 2.670 10.649 1.00 90.31 86 HIS A C 1
ATOM 674 O O . HIS A 1 86 ? -12.938 2.359 11.809 1.00 90.31 86 HIS A O 1
ATOM 680 N N . VAL A 1 87 ? -12.629 1.761 9.666 1.00 92.12 87 VAL A N 1
ATOM 681 C CA . VAL A 1 87 ? -12.764 0.309 9.873 1.00 92.12 87 VAL A CA 1
ATOM 682 C C . VAL A 1 87 ? -11.680 -0.295 10.774 1.00 92.12 87 VAL A C 1
ATOM 684 O O . VAL A 1 87 ? -11.802 -1.470 11.106 1.00 92.12 87 VAL A O 1
ATOM 687 N N . LEU A 1 88 ? -10.651 0.492 11.121 1.00 93.88 88 LEU A N 1
ATOM 688 C CA . LEU A 1 88 ? -9.535 0.148 12.007 1.00 93.88 88 LEU A CA 1
ATOM 689 C C . LEU A 1 88 ? -9.658 0.755 13.423 1.00 93.88 88 LEU A C 1
ATOM 691 O O . LEU A 1 88 ? -8.786 0.524 14.264 1.00 93.88 88 LEU A O 1
ATOM 695 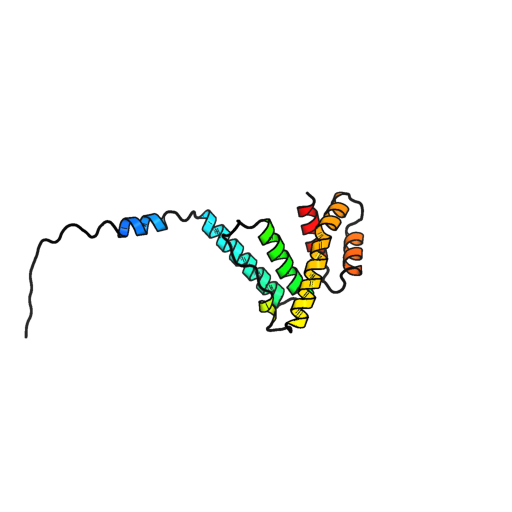N N . ARG A 1 89 ? -10.692 1.572 13.694 1.00 93.81 89 ARG A N 1
ATOM 696 C CA . ARG A 1 89 ? -10.868 2.284 14.982 1.00 93.81 89 ARG A CA 1
ATOM 697 C C . ARG A 1 89 ? -11.166 1.360 16.164 1.00 93.81 89 ARG A C 1
ATOM 699 O O . ARG A 1 89 ? -11.036 1.776 17.306 1.00 93.81 89 ARG A O 1
ATOM 706 N N . ASP A 1 90 ? -11.559 0.121 15.893 1.00 92.31 90 ASP A N 1
ATOM 707 C CA . ASP A 1 90 ? -11.730 -0.937 16.889 1.00 92.31 90 ASP A CA 1
ATOM 708 C C . ASP A 1 90 ? -10.400 -1.369 17.527 1.00 92.31 90 ASP A C 1
ATOM 710 O O . ASP A 1 90 ? -10.394 -1.884 18.642 1.00 92.31 90 ASP A O 1
ATOM 714 N N . ARG A 1 91 ? -9.272 -1.148 16.838 1.00 95.38 91 ARG A N 1
ATOM 715 C CA . ARG A 1 91 ? -7.938 -1.594 17.273 1.00 95.38 91 ARG A CA 1
ATOM 716 C C . ARG A 1 91 ? -6.940 -0.460 17.489 1.00 95.38 91 ARG A C 1
ATOM 718 O O . ARG A 1 91 ? -5.970 -0.645 18.221 1.00 95.38 91 ARG A O 1
ATOM 725 N N . PHE A 1 92 ? -7.136 0.683 16.835 1.00 95.00 92 PHE A N 1
ATOM 726 C CA . PHE A 1 92 ? -6.159 1.771 16.804 1.00 95.00 92 PHE A CA 1
ATOM 727 C C . PHE A 1 92 ? -6.823 3.129 17.019 1.00 95.00 92 PHE A C 1
ATOM 729 O O . PHE A 1 92 ? -7.967 3.350 16.621 1.00 95.00 92 PHE A O 1
ATOM 736 N N . SER A 1 93 ? -6.086 4.064 17.619 1.00 96.12 93 SER A N 1
ATOM 737 C CA . SER A 1 93 ? -6.580 5.427 17.813 1.00 96.12 93 SER A CA 1
ATOM 738 C C . SER A 1 93 ? -6.636 6.200 16.494 1.00 96.12 93 SER A C 1
ATOM 740 O O . SER A 1 93 ? -5.924 5.902 15.534 1.00 96.12 93 SER A O 1
ATOM 742 N N . GLU A 1 94 ? -7.458 7.247 16.442 1.00 95.00 94 GLU A N 1
ATOM 743 C CA . GLU A 1 94 ? -7.576 8.097 15.253 1.00 95.00 94 GLU A CA 1
ATOM 744 C C . GLU A 1 94 ? -6.239 8.739 14.855 1.00 95.00 94 GLU A C 1
ATOM 746 O O . GLU A 1 94 ? -5.876 8.729 13.681 1.00 95.00 94 GLU A O 1
ATOM 751 N N . VAL A 1 95 ? -5.451 9.181 15.839 1.00 96.31 95 VAL A N 1
ATOM 752 C CA . VAL A 1 95 ? -4.112 9.745 15.615 1.00 96.31 95 VAL A CA 1
ATOM 753 C C . VAL A 1 95 ? -3.176 8.722 14.960 1.00 96.31 95 VAL A C 1
ATOM 755 O O . VAL A 1 95 ? -2.460 9.049 14.014 1.00 96.31 95 VAL A O 1
ATOM 758 N N . GLN A 1 96 ? -3.201 7.471 15.430 1.00 96.44 96 GLN A N 1
ATOM 759 C CA . GLN A 1 96 ? -2.412 6.381 14.854 1.00 96.44 96 GLN A CA 1
ATOM 760 C C . GLN A 1 96 ? -2.838 6.075 13.413 1.00 96.44 96 GLN A C 1
ATOM 762 O O . GLN A 1 96 ? -1.990 5.896 12.538 1.00 96.44 96 GLN A O 1
ATOM 767 N N . ILE A 1 97 ? -4.147 6.042 13.159 1.00 96.62 97 ILE A N 1
ATOM 768 C CA . ILE A 1 97 ? -4.715 5.790 11.832 1.00 96.62 97 ILE A CA 1
ATOM 769 C C . ILE A 1 97 ? -4.333 6.904 10.851 1.00 96.62 97 ILE A C 1
ATOM 771 O O . ILE A 1 97 ? -3.938 6.618 9.719 1.00 96.62 97 ILE A O 1
ATOM 775 N N . ASP A 1 98 ? -4.409 8.165 11.272 1.00 96.00 98 ASP A N 1
ATOM 776 C CA . ASP A 1 98 ? -4.050 9.307 10.433 1.00 96.00 98 ASP A CA 1
ATOM 777 C C . ASP A 1 98 ? -2.561 9.330 10.083 1.00 96.00 98 ASP A C 1
ATOM 779 O O . ASP A 1 98 ? -2.202 9.609 8.934 1.00 96.00 98 ASP A O 1
ATOM 783 N N . GLU A 1 99 ? -1.694 8.992 11.037 1.00 96.94 99 GLU A N 1
ATOM 784 C CA . GLU A 1 99 ? -0.260 8.857 10.785 1.00 96.94 99 GLU A CA 1
ATOM 785 C C . GLU A 1 99 ? 0.040 7.698 9.828 1.00 96.94 99 GLU A C 1
ATOM 787 O O . GLU A 1 99 ? 0.752 7.867 8.835 1.00 96.94 99 GLU A O 1
ATOM 792 N N . ALA A 1 100 ? -0.572 6.534 10.054 1.00 97.00 100 ALA A N 1
ATOM 793 C CA . ALA A 1 100 ? -0.428 5.383 9.169 1.00 97.00 100 ALA A CA 1
ATOM 794 C C . ALA A 1 100 ? -0.908 5.693 7.744 1.00 97.00 100 ALA A C 1
ATOM 796 O O . ALA A 1 100 ? -0.256 5.310 6.773 1.00 97.00 100 ALA A O 1
ATOM 797 N N . ARG A 1 101 ? -1.998 6.459 7.602 1.00 96.44 101 ARG A N 1
ATOM 798 C CA . ARG A 1 101 ? -2.489 6.947 6.307 1.00 96.44 101 ARG A CA 1
ATOM 799 C C . ARG A 1 101 ? -1.462 7.824 5.599 1.00 96.44 101 ARG A C 1
ATOM 801 O O . ARG A 1 101 ? -1.262 7.651 4.397 1.00 96.44 101 ARG A O 1
ATOM 808 N N . ARG A 1 102 ? -0.843 8.778 6.308 1.00 96.81 102 ARG A N 1
ATOM 809 C CA . ARG A 1 102 ? 0.189 9.660 5.732 1.00 96.81 102 ARG A CA 1
ATOM 810 C C . ARG A 1 102 ? 1.365 8.843 5.207 1.00 96.81 102 ARG A C 1
ATOM 812 O O . ARG A 1 102 ? 1.746 9.009 4.052 1.00 96.81 102 ARG A O 1
ATOM 819 N N . ARG A 1 103 ? 1.867 7.909 6.015 1.00 97.75 103 ARG A N 1
ATOM 820 C CA . ARG A 1 103 ? 2.991 7.036 5.645 1.00 97.75 103 ARG A CA 1
ATOM 821 C C . ARG A 1 103 ? 2.655 6.108 4.480 1.00 97.75 103 ARG A C 1
ATOM 823 O O . ARG A 1 103 ? 3.443 5.994 3.550 1.00 97.75 103 ARG A O 1
ATOM 830 N N . ALA A 1 104 ? 1.470 5.500 4.482 1.00 97.00 104 ALA A N 1
ATOM 831 C CA . ALA A 1 104 ? 1.009 4.653 3.382 1.00 97.00 104 ALA A CA 1
ATOM 832 C C . ALA A 1 104 ? 0.900 5.425 2.057 1.00 97.00 104 ALA A C 1
ATOM 834 O O . ALA A 1 104 ? 1.285 4.917 1.006 1.00 97.00 104 ALA A O 1
ATOM 835 N N . ARG A 1 105 ? 0.404 6.671 2.098 1.00 94.88 105 ARG A N 1
ATOM 836 C CA . ARG A 1 105 ? 0.369 7.551 0.919 1.00 94.88 105 ARG A CA 1
ATOM 837 C C . ARG A 1 105 ? 1.768 7.909 0.432 1.00 94.88 105 ARG A C 1
ATOM 839 O O . ARG A 1 105 ? 1.984 7.870 -0.771 1.00 94.88 105 ARG A O 1
ATOM 846 N N . ALA A 1 106 ? 2.692 8.220 1.341 1.00 95.88 106 ALA A N 1
ATOM 847 C CA . ALA A 1 106 ? 4.075 8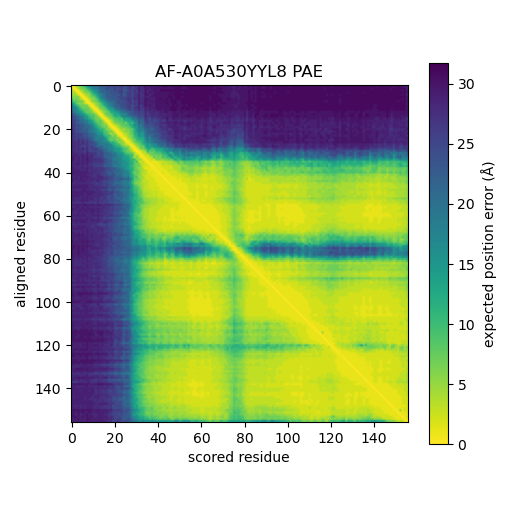.527 0.987 1.00 95.88 106 ALA A CA 1
ATOM 848 C C . ALA A 1 106 ? 4.764 7.339 0.293 1.00 95.88 106 ALA A C 1
ATOM 850 O O . ALA A 1 106 ? 5.416 7.529 -0.728 1.00 95.88 106 ALA A O 1
ATOM 851 N N . LEU A 1 107 ? 4.550 6.110 0.781 1.00 96.06 107 LEU A N 1
ATOM 852 C CA . LEU A 1 107 ? 5.051 4.901 0.119 1.00 96.06 107 LEU A CA 1
ATOM 853 C C . LEU A 1 107 ? 4.460 4.736 -1.295 1.00 96.06 107 LEU A C 1
ATOM 855 O O . LEU A 1 107 ? 5.189 4.470 -2.244 1.00 96.06 107 LEU A O 1
ATOM 859 N N . LEU A 1 108 ? 3.149 4.943 -1.463 1.00 92.81 108 LEU A N 1
ATOM 860 C CA . LEU A 1 108 ? 2.494 4.832 -2.774 1.00 92.81 108 LEU A CA 1
ATOM 861 C C . LEU A 1 108 ? 2.880 5.937 -3.761 1.00 92.81 108 LEU A C 1
ATOM 863 O O . LEU A 1 108 ? 2.855 5.699 -4.966 1.00 92.81 108 LEU A O 1
ATOM 867 N N . GLN A 1 109 ? 3.227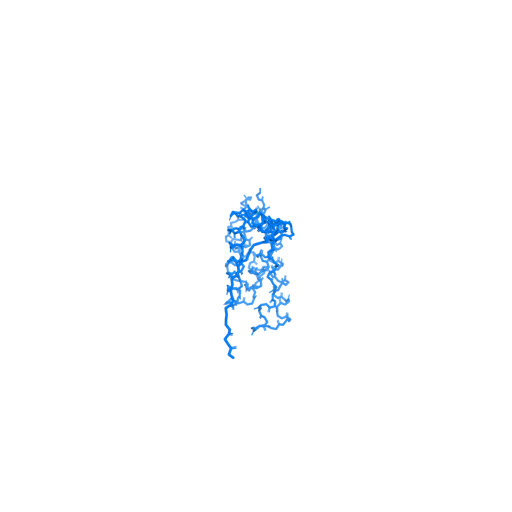 7.132 -3.285 1.00 92.06 109 GLN A N 1
ATOM 868 C CA . GLN A 1 109 ? 3.719 8.215 -4.142 1.00 92.06 109 GLN A CA 1
ATOM 869 C C . GLN A 1 109 ? 5.038 7.843 -4.826 1.00 92.06 109 GLN A C 1
ATOM 871 O O . GLN A 1 109 ? 5.255 8.227 -5.974 1.00 92.06 109 GLN A O 1
ATOM 876 N N . ASP A 1 110 ? 5.868 7.033 -4.170 1.00 92.44 110 ASP A N 1
ATOM 877 C CA . ASP A 1 110 ? 7.131 6.560 -4.737 1.00 92.44 110 ASP A CA 1
ATOM 878 C C . ASP A 1 110 ? 6.947 5.414 -5.746 1.00 92.44 110 ASP A C 1
ATOM 880 O O . ASP A 1 110 ? 7.888 5.081 -6.467 1.00 92.44 110 ASP A O 1
ATOM 884 N N . ALA A 1 111 ? 5.743 4.833 -5.849 1.00 89.50 111 ALA A N 1
ATOM 885 C CA . ALA A 1 111 ? 5.480 3.679 -6.707 1.00 89.50 111 ALA A CA 1
ATOM 886 C C . ALA A 1 111 ? 5.858 3.942 -8.171 1.00 89.50 111 ALA A C 1
ATOM 888 O O . ALA A 1 111 ? 6.505 3.103 -8.784 1.00 89.50 111 ALA A O 1
ATOM 889 N N . PHE A 1 112 ? 5.503 5.104 -8.733 1.00 86.12 112 PHE A N 1
ATOM 890 C CA . PHE A 1 112 ? 5.778 5.401 -10.145 1.00 86.12 112 PHE A CA 1
ATOM 891 C C 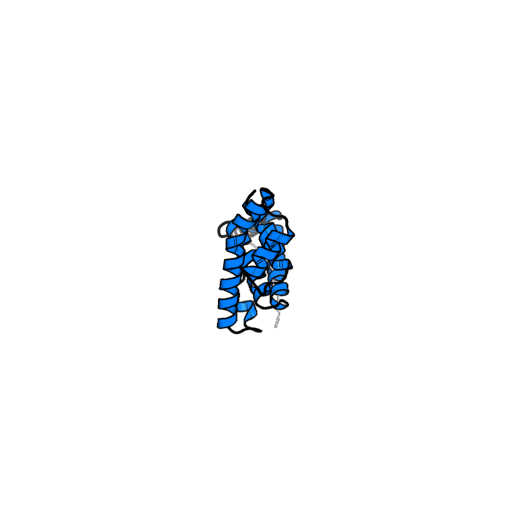. PHE A 1 112 ? 7.281 5.400 -10.458 1.00 86.12 112 PHE A C 1
ATOM 893 O O . PHE A 1 112 ? 7.715 4.675 -11.348 1.00 86.12 112 PHE A O 1
ATOM 900 N N . GLN A 1 113 ? 8.080 6.145 -9.686 1.00 89.31 113 GLN A N 1
ATOM 901 C CA . GLN A 1 113 ? 9.532 6.212 -9.892 1.00 89.31 113 GLN A CA 1
ATOM 902 C C . GLN A 1 113 ? 10.195 4.845 -9.700 1.00 89.31 113 GLN A C 1
ATOM 904 O O . GLN A 1 113 ? 11.090 4.470 -10.450 1.00 89.31 113 GLN A O 1
ATOM 909 N N . VAL A 1 114 ? 9.731 4.083 -8.711 1.00 89.81 114 VAL A N 1
ATOM 910 C CA . VAL A 1 114 ? 10.194 2.715 -8.481 1.00 89.81 114 VAL A CA 1
ATOM 911 C C . VAL A 1 114 ? 9.865 1.800 -9.665 1.00 89.81 114 VAL A C 1
ATOM 913 O O . VAL A 1 114 ? 10.685 0.964 -10.039 1.00 89.81 114 VAL A O 1
ATOM 916 N N . GLY A 1 115 ? 8.688 1.968 -10.269 1.00 86.75 115 GLY A N 1
ATOM 917 C CA . GLY A 1 115 ? 8.287 1.265 -11.483 1.00 86.75 115 GLY A CA 1
ATOM 918 C C . GLY A 1 115 ? 9.194 1.569 -12.669 1.00 86.75 115 GLY A C 1
ATOM 919 O O . GLY A 1 115 ? 9.679 0.644 -13.313 1.00 86.75 115 GLY A O 1
ATOM 920 N N . GLU A 1 116 ? 9.464 2.851 -12.913 1.00 89.25 116 GLU A N 1
ATOM 921 C CA . GLU A 1 116 ? 10.408 3.312 -13.939 1.00 89.25 116 GLU A CA 1
ATOM 922 C C . GLU A 1 116 ? 11.799 2.702 -13.737 1.00 89.25 116 GLU A C 1
ATOM 924 O O . GLU A 1 116 ? 12.382 2.144 -14.665 1.00 89.25 116 GLU A O 1
ATOM 929 N N . ASP A 1 117 ? 12.322 2.752 -12.511 1.00 88.19 117 ASP A N 1
ATOM 930 C CA . ASP A 1 117 ? 13.642 2.209 -12.198 1.00 88.19 117 ASP A CA 1
ATOM 931 C C . ASP A 1 117 ? 13.705 0.683 -12.381 1.00 88.19 117 ASP A C 1
ATOM 933 O O . ASP A 1 117 ? 14.719 0.164 -12.860 1.00 88.19 117 ASP A O 1
ATOM 937 N N . ALA A 1 118 ? 12.624 -0.030 -12.045 1.00 87.44 118 ALA A N 1
ATOM 938 C CA . ALA A 1 118 ? 12.507 -1.471 -12.245 1.00 87.44 118 ALA A CA 1
ATOM 939 C C . ALA A 1 118 ? 12.421 -1.849 -13.735 1.00 87.44 118 ALA A C 1
ATOM 941 O O . ALA A 1 118 ? 13.112 -2.770 -14.171 1.00 87.44 118 ALA A O 1
ATOM 942 N N . LEU A 1 119 ? 11.600 -1.142 -14.522 1.00 88.25 119 LEU A N 1
ATOM 943 C CA . LEU A 1 119 ? 11.422 -1.397 -15.958 1.00 88.25 119 LEU A CA 1
ATOM 944 C C . LEU A 1 119 ? 12.657 -1.013 -16.778 1.00 88.25 119 LEU A C 1
ATOM 946 O O . LEU A 1 119 ? 13.000 -1.708 -17.730 1.00 88.25 119 LEU A O 1
ATOM 950 N N . ALA A 1 120 ? 13.351 0.056 -16.390 1.00 89.25 120 ALA A N 1
ATOM 951 C CA . ALA A 1 120 ? 14.610 0.469 -17.001 1.00 89.25 120 ALA A CA 1
ATOM 952 C C . ALA A 1 120 ? 15.814 -0.372 -16.533 1.00 89.25 120 ALA A C 1
ATOM 954 O O . ALA A 1 120 ? 16.942 -0.082 -16.931 1.00 89.25 120 ALA A O 1
ATOM 955 N N . HIS A 1 121 ? 15.599 -1.378 -15.672 1.00 87.06 121 HIS A N 1
ATOM 956 C CA . HIS A 1 121 ? 16.644 -2.214 -15.072 1.00 87.06 121 HIS A CA 1
ATOM 957 C C . HIS A 1 121 ? 17.779 -1.403 -14.417 1.00 87.06 121 HIS A C 1
ATOM 959 O O . HIS A 1 121 ? 18.931 -1.834 -14.395 1.00 87.06 121 HIS A O 1
ATOM 965 N N . ARG A 1 122 ? 17.462 -0.218 -13.872 1.00 84.38 122 ARG A N 1
ATOM 966 C CA . ARG A 1 122 ? 18.446 0.670 -13.225 1.00 84.38 122 ARG A CA 1
ATOM 967 C C . ARG A 1 122 ? 18.960 0.103 -11.910 1.00 84.38 122 ARG A C 1
ATOM 969 O O . ARG A 1 122 ? 20.097 0.365 -11.533 1.00 84.38 122 ARG A O 1
ATOM 976 N N . PHE A 1 123 ? 18.107 -0.647 -11.220 1.00 87.50 123 PHE A N 1
ATOM 977 C CA . PHE A 1 123 ? 18.417 -1.344 -9.981 1.00 87.50 123 PHE A CA 1
ATOM 978 C C . PHE A 1 123 ? 17.827 -2.751 -10.040 1.00 87.50 123 PHE A C 1
ATOM 980 O O . PHE A 1 123 ? 16.793 -2.986 -10.672 1.00 87.50 123 PHE A O 1
ATOM 987 N N . SER A 1 124 ? 18.471 -3.689 -9.358 1.00 89.38 124 SER A N 1
ATOM 988 C CA . SER A 1 124 ? 17.903 -5.010 -9.124 1.00 89.38 124 SER A CA 1
ATOM 989 C C . SER A 1 124 ? 16.703 -4.927 -8.177 1.00 89.38 124 SER A C 1
ATOM 991 O O . SER A 1 124 ? 16.560 -4.002 -7.373 1.00 89.38 124 SER A O 1
ATOM 993 N N . HIS A 1 125 ? 15.832 -5.933 -8.241 1.00 89.50 125 HIS A N 1
ATOM 994 C CA . HIS A 1 125 ? 14.649 -5.997 -7.383 1.00 89.50 125 HIS A CA 1
ATOM 995 C C . HIS A 1 125 ? 14.969 -5.909 -5.875 1.00 89.50 125 HIS A C 1
ATOM 997 O O . HIS A 1 125 ? 14.310 -5.128 -5.187 1.00 89.50 125 HIS A O 1
ATOM 1003 N N . PRO A 1 126 ? 15.988 -6.616 -5.335 1.00 93.00 126 PRO A N 1
ATOM 1004 C CA . PRO A 1 126 ? 16.373 -6.470 -3.929 1.00 93.00 126 PRO A CA 1
ATOM 1005 C C . PRO A 1 126 ? 16.827 -5.051 -3.562 1.00 93.00 126 PRO A C 1
ATOM 1007 O O . PRO A 1 126 ? 16.419 -4.538 -2.525 1.00 93.00 126 PRO A O 1
ATOM 1010 N N . GLU A 1 127 ? 17.594 -4.378 -4.425 1.00 93.06 127 GLU A N 1
ATOM 1011 C CA . GLU A 1 127 ? 18.061 -3.006 -4.170 1.00 93.06 127 GLU A CA 1
ATOM 1012 C C . GLU A 1 127 ? 16.902 -2.009 -4.094 1.00 93.06 127 GLU A C 1
ATOM 1014 O O . GLU A 1 127 ? 16.909 -1.096 -3.267 1.00 93.06 127 GLU A O 1
ATOM 1019 N N . ILE A 1 128 ? 15.884 -2.186 -4.939 1.00 92.31 128 ILE A N 1
ATOM 1020 C CA . ILE A 1 128 ? 14.666 -1.373 -4.901 1.00 92.31 128 ILE A CA 1
ATOM 1021 C C . ILE A 1 128 ? 13.917 -1.592 -3.581 1.00 92.31 128 ILE A C 1
ATOM 1023 O O . ILE A 1 128 ? 13.521 -0.622 -2.929 1.00 92.31 128 ILE A O 1
ATOM 1027 N N . VAL A 1 129 ? 13.748 -2.851 -3.163 1.00 94.06 129 VAL A N 1
ATOM 1028 C CA . VAL A 1 129 ? 13.095 -3.189 -1.889 1.00 94.06 129 VAL A CA 1
ATOM 1029 C C . VAL A 1 129 ? 13.861 -2.596 -0.707 1.00 94.06 129 VAL A C 1
ATOM 1031 O O . VAL A 1 129 ? 13.246 -2.012 0.184 1.00 94.06 129 VAL A O 1
ATOM 1034 N N . ASP A 1 130 ? 15.190 -2.684 -0.702 1.00 95.06 130 ASP A N 1
ATOM 1035 C CA . ASP A 1 130 ? 16.018 -2.147 0.378 1.00 95.06 130 ASP A CA 1
ATOM 1036 C C . ASP A 1 130 ? 15.941 -0.619 0.455 1.00 95.06 130 ASP A C 1
ATOM 1038 O O . ASP A 1 130 ? 15.783 -0.068 1.547 1.00 95.06 130 ASP A O 1
ATOM 1042 N N . LYS A 1 131 ? 15.953 0.075 -0.689 1.00 93.88 131 LYS A N 1
ATOM 1043 C CA . LYS A 1 131 ? 15.738 1.530 -0.743 1.00 93.88 131 LYS A CA 1
ATOM 1044 C C . LYS A 1 131 ? 14.370 1.928 -0.196 1.00 93.88 131 LYS A C 1
ATOM 1046 O O . LYS A 1 131 ? 14.274 2.867 0.597 1.00 93.88 131 LYS A O 1
ATOM 1051 N N . LEU A 1 132 ? 13.318 1.204 -0.581 1.00 95.00 132 LEU A N 1
ATOM 1052 C CA . LEU A 1 132 ? 11.974 1.429 -0.051 1.00 95.00 132 LEU A CA 1
ATOM 1053 C C . LEU A 1 132 ? 11.922 1.196 1.460 1.00 95.00 132 LEU A C 1
ATOM 1055 O O . LEU A 1 132 ? 11.356 2.019 2.176 1.00 95.00 132 LEU A O 1
ATOM 1059 N N . ARG A 1 133 ? 12.559 0.132 1.958 1.00 96.31 133 ARG A N 1
ATOM 1060 C CA . ARG A 1 133 ? 12.609 -0.185 3.390 1.00 96.31 133 ARG A CA 1
ATOM 1061 C C . ARG A 1 133 ? 13.362 0.873 4.196 1.00 96.31 133 ARG A C 1
ATOM 1063 O O . ARG A 1 133 ? 12.942 1.199 5.303 1.00 96.31 133 ARG A O 1
ATOM 1070 N N . GLN A 1 134 ? 14.451 1.419 3.656 1.00 96.25 134 GLN A N 1
ATOM 1071 C CA . GLN A 1 134 ? 15.215 2.493 4.299 1.00 96.25 134 GLN A CA 1
ATOM 1072 C C . GLN A 1 134 ? 14.414 3.797 4.378 1.00 96.25 134 GLN A C 1
ATOM 1074 O O . GLN A 1 134 ? 14.410 4.456 5.416 1.00 96.25 134 GLN A O 1
ATOM 1079 N N . ARG A 1 135 ? 13.715 4.166 3.298 1.00 95.94 135 ARG A N 1
ATOM 1080 C CA . ARG A 1 135 ? 12.938 5.413 3.228 1.00 95.94 135 ARG A CA 1
ATOM 1081 C C . ARG A 1 135 ? 11.604 5.329 3.972 1.00 95.94 135 ARG A C 1
ATOM 1083 O O . ARG A 1 135 ? 11.177 6.307 4.580 1.00 95.94 135 ARG A O 1
ATOM 1090 N N . HIS A 1 136 ? 10.962 4.165 3.941 1.00 96.50 136 HIS A N 1
ATOM 1091 C CA . HIS A 1 136 ? 9.647 3.911 4.529 1.00 96.50 136 HIS A CA 1
ATOM 1092 C C . HIS A 1 136 ? 9.709 2.711 5.473 1.00 96.50 136 HIS A C 1
ATOM 1094 O O . HIS A 1 136 ? 9.125 1.674 5.176 1.00 96.50 136 HIS A O 1
ATOM 1100 N N . PRO A 1 137 ? 10.394 2.807 6.623 1.00 96.50 137 PRO A N 1
ATOM 1101 C CA . PRO A 1 137 ? 10.546 1.665 7.516 1.00 96.50 137 PRO A CA 1
ATOM 1102 C C . PRO A 1 137 ? 9.204 1.215 8.106 1.00 96.50 137 PRO A C 1
ATOM 1104 O O . PRO A 1 137 ? 8.264 1.999 8.232 1.00 96.50 137 PRO A O 1
ATOM 1107 N N . GLY A 1 138 ? 9.125 -0.039 8.552 1.00 95.62 138 GLY A N 1
ATOM 1108 C CA . GLY A 1 138 ? 8.007 -0.558 9.353 1.00 95.62 138 GLY A CA 1
ATOM 1109 C C . GLY A 1 138 ? 6.847 -1.190 8.580 1.00 95.62 138 GLY A C 1
ATOM 1110 O O . GLY A 1 138 ? 5.990 -1.798 9.221 1.00 95.62 138 GLY A O 1
ATOM 1111 N N . PHE A 1 139 ? 6.826 -1.104 7.248 1.00 97.12 139 PHE A N 1
ATOM 1112 C CA . PHE A 1 139 ? 5.937 -1.929 6.425 1.00 97.12 139 PHE A CA 1
ATOM 1113 C C . PHE A 1 139 ? 6.510 -3.340 6.248 1.00 97.12 139 PHE A C 1
ATOM 1115 O O . PHE A 1 139 ? 7.730 -3.536 6.321 1.00 97.12 139 PHE A O 1
ATOM 1122 N N . SER A 1 140 ? 5.639 -4.320 6.005 1.00 96.56 140 SER A N 1
ATOM 1123 C CA . SER A 1 140 ? 6.075 -5.660 5.604 1.00 96.56 140 SER A CA 1
ATOM 1124 C C . SER A 1 140 ? 6.626 -5.699 4.180 1.00 96.56 140 SER A C 1
ATOM 1126 O O . SER A 1 140 ? 6.311 -4.856 3.339 1.00 96.56 140 SER A O 1
ATOM 1128 N N . ASP A 1 141 ? 7.401 -6.746 3.885 1.00 95.25 141 ASP A N 1
ATOM 1129 C CA . ASP A 1 141 ? 7.941 -6.969 2.544 1.00 95.25 141 ASP A CA 1
ATOM 1130 C C . ASP A 1 141 ? 6.844 -7.035 1.481 1.00 95.25 141 ASP A C 1
ATOM 1132 O O . ASP A 1 141 ? 7.020 -6.491 0.394 1.00 95.25 141 ASP A O 1
ATOM 1136 N N . LYS A 1 142 ? 5.676 -7.600 1.815 1.00 94.56 142 LYS A N 1
ATOM 1137 C CA . LYS A 1 142 ? 4.509 -7.619 0.925 1.00 94.56 142 LYS A CA 1
ATOM 1138 C C . LYS A 1 142 ? 4.138 -6.209 0.448 1.00 94.56 142 LYS A C 1
ATOM 1140 O O . LYS A 1 142 ? 3.920 -6.022 -0.742 1.00 94.56 142 LYS A O 1
ATOM 1145 N N . CYS A 1 143 ? 4.119 -5.211 1.333 1.00 95.50 143 CYS A N 1
ATOM 1146 C CA . CYS A 1 143 ? 3.782 -3.837 0.956 1.00 95.50 143 CYS A CA 1
ATOM 1147 C C . CYS A 1 143 ? 4.801 -3.227 -0.018 1.00 95.50 143 CYS A C 1
ATOM 1149 O O . CYS A 1 143 ? 4.405 -2.530 -0.954 1.00 95.50 143 CYS A O 1
ATOM 1151 N N . TYR A 1 144 ? 6.099 -3.505 0.147 1.00 96.38 144 TYR A N 1
ATOM 1152 C CA . TYR A 1 144 ? 7.110 -3.046 -0.815 1.00 96.38 144 TYR A CA 1
ATOM 1153 C C . TYR A 1 144 ? 6.944 -3.745 -2.169 1.00 96.38 144 TYR A C 1
ATOM 1155 O O . TYR A 1 144 ? 6.981 -3.084 -3.203 1.00 96.38 144 TYR A O 1
ATOM 1163 N N . GLN A 1 145 ? 6.686 -5.056 -2.170 1.00 93.94 145 GLN A N 1
ATOM 1164 C CA . GLN A 1 145 ? 6.421 -5.823 -3.394 1.00 93.94 145 GLN A CA 1
ATOM 1165 C C . GLN A 1 145 ? 5.195 -5.290 -4.147 1.00 93.94 145 GLN A C 1
ATOM 1167 O O . GLN A 1 145 ? 5.256 -5.064 -5.356 1.00 93.94 145 GLN A O 1
ATOM 1172 N N . ASP A 1 146 ? 4.100 -5.032 -3.430 1.00 93.00 146 ASP A N 1
ATOM 1173 C CA . ASP A 1 146 ? 2.875 -4.471 -4.001 1.00 93.00 146 ASP A CA 1
ATOM 1174 C C . ASP A 1 146 ? 3.113 -3.053 -4.550 1.00 93.00 146 ASP A C 1
ATOM 1176 O O . ASP A 1 146 ? 2.620 -2.724 -5.629 1.00 93.00 146 ASP A O 1
ATOM 1180 N N . THR A 1 147 ? 3.931 -2.240 -3.869 1.00 93.81 147 THR A N 1
ATOM 1181 C CA . THR A 1 147 ? 4.341 -0.903 -4.341 1.00 93.81 147 THR A CA 1
ATOM 1182 C C . THR A 1 147 ? 5.106 -0.986 -5.662 1.00 93.81 147 THR A C 1
ATOM 1184 O O . THR A 1 147 ? 4.779 -0.259 -6.598 1.00 93.81 147 THR A O 1
ATOM 1187 N N . ILE A 1 148 ? 6.077 -1.900 -5.771 1.00 92.56 148 ILE A N 1
ATOM 1188 C CA . ILE A 1 148 ? 6.854 -2.117 -7.002 1.00 92.56 148 ILE A CA 1
ATOM 1189 C C . ILE A 1 148 ? 5.938 -2.582 -8.132 1.00 92.56 148 ILE A C 1
ATOM 1191 O O . ILE A 1 148 ? 5.957 -2.017 -9.222 1.00 92.56 148 ILE A O 1
ATOM 1195 N N . ARG A 1 149 ? 5.088 -3.582 -7.870 1.00 90.25 149 ARG A N 1
ATOM 1196 C CA . ARG A 1 149 ? 4.148 -4.112 -8.864 1.00 90.25 149 ARG A CA 1
ATOM 1197 C C . ARG A 1 149 ? 3.206 -3.031 -9.381 1.00 90.25 149 ARG A C 1
ATOM 1199 O O . ARG A 1 149 ? 2.979 -2.950 -10.588 1.00 90.25 149 ARG A O 1
ATOM 1206 N N . GLN A 1 150 ? 2.658 -2.220 -8.477 1.00 87.62 150 GLN A N 1
ATOM 1207 C CA . GLN A 1 150 ? 1.818 -1.088 -8.843 1.00 87.62 150 GLN A CA 1
ATOM 1208 C C . GLN A 1 150 ? 2.622 -0.092 -9.681 1.00 87.62 150 GLN A C 1
ATOM 1210 O O . GLN A 1 150 ? 2.174 0.272 -10.760 1.00 87.62 150 GLN A O 1
ATOM 1215 N N . GLY A 1 1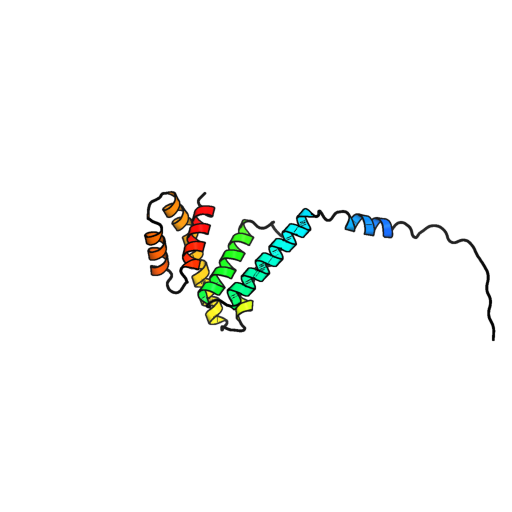51 ? 3.834 0.257 -9.255 1.00 87.94 151 GLY A N 1
ATOM 1216 C CA . GLY A 1 151 ? 4.768 1.092 -10.005 1.00 87.94 151 GLY A CA 1
ATOM 1217 C C . GLY A 1 151 ? 4.983 0.644 -11.445 1.00 87.94 151 GLY A C 1
ATOM 1218 O O . GLY A 1 151 ? 4.735 1.413 -12.368 1.00 87.94 151 GLY A O 1
ATOM 1219 N N . CYS A 1 152 ? 5.374 -0.614 -11.648 1.00 87.44 152 CYS A N 1
ATOM 1220 C CA . CYS A 1 152 ? 5.597 -1.182 -12.978 1.00 87.44 152 CYS A CA 1
ATOM 1221 C C . CYS A 1 152 ? 4.335 -1.156 -13.848 1.00 87.44 152 CYS A C 1
ATOM 1223 O O . CYS A 1 152 ? 4.428 -1.034 -15.063 1.00 87.44 152 CYS A O 1
ATOM 1225 N N . PHE A 1 153 ? 3.150 -1.295 -13.249 1.00 86.25 153 PHE A N 1
ATOM 1226 C CA . PHE A 1 153 ? 1.894 -1.159 -13.981 1.00 86.25 153 PHE A CA 1
ATOM 1227 C C . PHE A 1 153 ? 1.595 0.296 -14.365 1.00 86.25 153 PHE A C 1
ATOM 1229 O O . PHE A 1 153 ? 1.009 0.529 -15.412 1.00 86.25 153 PHE A O 1
ATOM 1236 N N . LEU A 1 154 ? 1.989 1.269 -13.536 1.00 81.25 154 LEU A N 1
ATOM 1237 C CA . LEU A 1 154 ? 1.787 2.695 -13.813 1.00 81.25 154 LEU A CA 1
ATOM 1238 C C . LEU A 1 154 ? 2.789 3.282 -14.818 1.00 81.25 154 LEU A C 1
ATOM 1240 O O . LEU A 1 154 ? 2.469 4.300 -15.427 1.00 81.25 154 LEU A O 1
ATOM 1244 N N . ALA A 1 155 ? 3.981 2.693 -14.908 1.00 82.94 155 ALA A N 1
ATOM 1245 C CA . ALA A 1 155 ? 5.090 3.104 -15.772 1.00 82.94 155 ALA A CA 1
ATOM 1246 C C . ALA A 1 155 ? 5.071 2.435 -17.166 1.00 82.94 155 ALA A C 1
ATOM 1248 O O . ALA A 1 155 ? 5.837 2.808 -18.048 1.00 82.94 155 ALA A O 1
ATOM 1249 N N . ARG A 1 156 ? 4.205 1.434 -17.360 1.00 73.06 156 ARG A N 1
ATOM 1250 C CA . ARG A 1 156 ? 3.917 0.817 -18.664 1.00 73.06 156 ARG A CA 1
ATOM 1251 C C . ARG A 1 156 ? 2.894 1.626 -19.448 1.00 73.06 156 ARG A C 1
ATOM 1253 O O . ARG A 1 156 ? 3.031 1.638 -20.688 1.00 73.06 156 ARG A O 1
#

Solvent-accessible surface area (backbone atoms only — not comparable to full-atom values): 9294 Å² total; per-residue (Å²): 136,85,87,86,87,89,81,90,88,89,89,85,89,84,85,75,67,63,65,60,52,60,56,48,67,68,69,68,69,56,70,70,56,58,52,51,52,50,52,51,51,50,52,51,53,49,50,52,54,51,27,66,73,44,56,68,43,48,17,31,28,52,43,50,54,50,39,53,52,42,72,75,71,46,67,87,92,74,67,82,77,68,72,62,75,70,78,44,55,92,82,42,53,70,70,57,51,53,51,25,42,52,53,31,48,57,53,54,68,47,11,45,63,47,6,45,37,52,75,69,62,74,48,56,73,68,58,52,46,50,52,47,43,72,77,51,65,86,55,54,71,66,57,50,51,51,31,39,54,51,4,41,63,71,58,104

Nearest PDB structures (foldseek):
  3o0y-assembly1_A  TM=5.812E-01  e=5.359E+00  Colwellia psychrerythraea 34H
  4akv-assembly1_A  TM=1.570E-01  e=3.915E+00  Homo sapiens

pLDDT: mean 78.44, std 21.26, range [31.95, 97.75]

Foldseek 3Di:
DDDDDDDDDDDDDDPPPPVVVVVVVVVPPDVVVVVVQVVVVVLLVVLLVVLQPDDLLQSLLSQVVVQVCCVVPPDPPDHDDRDDLCSNVVPDPPVSNVVSNVLSVVLLVCLQVLLVCVVVVVDDPVVSLVVSCVVRPDDDSVSSVVSPVVNVVNND

Sequence (156 aa):
MLVNASAHPLLYGHHRRIEAFSLWVRRGQDPMIDDVEQLRTAARAKVVTEARNAKLLDAAFAIVSHNSSYQRFGRLGEGPLPIALHVLRDRFSEVQIDEARRRARALLQDAFQVGEDALAHRFSHPEIVDKLRQRHPGFSDKCYQDTIRQGCFLAR

Mean predicted aligned error: 12.26 Å